Protein AF-A0A067SUK3-F1 (afdb_monomer)

Foldseek 3Di:
DDDPVVVVVVVVVVVVVVCVVCVVVNVVVVVVVVVVVCVVVPCPPVHDDDPPVVVCVVVVVVCVCPPCQNPPWAADPPPGDTDRNVVDDDPVVDPDDCVVVVD

Structure (mmCIF, N/CA/C/O backbone):
data_AF-A0A067SUK3-F1
#
_entry.id   AF-A0A067SUK3-F1
#
loop_
_atom_site.group_PDB
_atom_site.id
_atom_site.type_symbol
_atom_site.label_atom_id
_atom_site.label_alt_id
_atom_site.label_comp_id
_atom_site.label_asym_id
_atom_site.label_entity_id
_atom_site.label_seq_id
_atom_site.pdbx_PDB_ins_code
_atom_site.Cartn_x
_atom_site.Cartn_y
_atom_site.Cartn_z
_atom_site.occupancy
_atom_site.B_iso_or_equiv
_atom_site.auth_seq_id
_atom_site.auth_comp_id
_atom_site.auth_asym_id
_atom_site.auth_atom_id
_atom_site.pdbx_PDB_model_num
ATOM 1 N N . MET A 1 1 ? 2.977 30.278 43.534 1.00 53.91 1 MET A N 1
ATOM 2 C CA . MET A 1 1 ? 2.364 29.607 42.365 1.00 53.91 1 MET A CA 1
ATOM 3 C C . MET A 1 1 ? 2.715 28.136 42.472 1.00 53.91 1 MET A C 1
ATOM 5 O O . MET A 1 1 ? 3.893 27.841 42.619 1.00 53.91 1 MET A O 1
ATOM 9 N N . SER A 1 2 ? 1.732 27.237 42.523 1.00 66.81 2 SER A N 1
ATOM 10 C CA . SER A 1 2 ? 2.006 25.799 42.652 1.00 66.81 2 SER A CA 1
ATOM 11 C C . SER A 1 2 ? 2.806 25.295 41.449 1.00 66.81 2 SER A C 1
ATOM 13 O O . SER A 1 2 ? 2.507 25.664 40.314 1.00 66.81 2 SER A O 1
ATOM 15 N N . ASN A 1 3 ? 3.824 24.471 41.705 1.00 85.75 3 ASN A N 1
ATOM 16 C CA . ASN A 1 3 ? 4.636 23.836 40.669 1.00 85.75 3 ASN A CA 1
ATOM 17 C C . ASN A 1 3 ? 3.733 22.954 39.770 1.00 85.75 3 ASN A C 1
ATOM 19 O O . ASN A 1 3 ? 3.015 22.104 40.312 1.00 85.75 3 ASN A O 1
ATOM 23 N N . PRO A 1 4 ? 3.744 23.113 38.431 1.00 87.38 4 PRO A N 1
ATOM 24 C CA . PRO A 1 4 ? 2.902 22.332 37.518 1.00 87.38 4 PRO A CA 1
ATOM 25 C C . PRO A 1 4 ? 3.010 20.811 37.694 1.00 87.38 4 PRO A C 1
ATOM 27 O O . PRO A 1 4 ? 2.011 20.096 37.576 1.00 87.38 4 PRO A O 1
ATOM 30 N N . GLU A 1 5 ? 4.201 20.303 38.019 1.00 90.69 5 GLU A N 1
ATOM 31 C CA . GLU A 1 5 ? 4.411 18.872 38.264 1.00 90.69 5 GLU A CA 1
ATOM 32 C C . GLU A 1 5 ? 3.735 18.393 39.548 1.00 90.69 5 GLU A C 1
ATOM 34 O O . GLU A 1 5 ? 3.095 17.338 39.566 1.00 90.69 5 GLU A O 1
ATOM 39 N N . GLN A 1 6 ? 3.816 19.200 40.608 1.00 91.50 6 GLN A N 1
ATOM 40 C CA . GLN A 1 6 ? 3.175 18.891 41.879 1.00 91.50 6 GLN A CA 1
ATOM 41 C C . GLN A 1 6 ? 1.652 18.844 41.708 1.00 91.50 6 GLN A C 1
ATOM 43 O O . GLN A 1 6 ? 1.029 17.857 42.098 1.00 91.50 6 GLN A O 1
ATOM 48 N N . TYR A 1 7 ? 1.071 19.829 41.015 1.00 91.75 7 TYR A N 1
ATOM 49 C CA . TYR A 1 7 ? -0.360 19.850 40.697 1.00 91.75 7 TYR A CA 1
ATOM 50 C C . TYR A 1 7 ? -0.809 18.597 39.926 1.00 91.75 7 TYR A C 1
ATOM 52 O O . TYR A 1 7 ? -1.806 17.965 40.280 1.00 91.75 7 TYR A O 1
ATOM 60 N N . LYS A 1 8 ? -0.051 18.190 38.897 1.00 94.00 8 LYS A N 1
ATOM 61 C CA . LYS A 1 8 ? -0.348 16.975 38.121 1.00 94.00 8 LYS A CA 1
ATOM 62 C C . LYS A 1 8 ? -0.311 15.722 38.999 1.00 94.00 8 LYS A C 1
ATOM 64 O O . LYS A 1 8 ? -1.174 14.852 38.866 1.00 94.00 8 LYS A O 1
ATOM 69 N N . SER A 1 9 ? 0.670 15.633 39.897 1.00 94.31 9 SER A N 1
ATOM 70 C CA . SER A 1 9 ? 0.829 14.492 40.805 1.00 94.31 9 SER A CA 1
ATOM 71 C C . SER A 1 9 ? -0.329 14.378 41.808 1.00 94.31 9 SER A C 1
ATOM 73 O O . SER A 1 9 ? -0.880 13.290 42.002 1.00 94.31 9 SER A O 1
ATOM 75 N N . GLU A 1 10 ? -0.761 15.503 42.381 1.00 95.19 10 GLU A N 1
ATOM 76 C CA . GLU A 1 10 ? -1.870 15.572 43.334 1.00 95.19 10 GLU A CA 1
ATOM 77 C C . GLU A 1 10 ? -3.202 15.250 42.656 1.00 95.19 10 GLU A C 1
ATOM 79 O O . GLU A 1 10 ? -3.991 14.459 43.181 1.00 95.19 10 GLU A O 1
ATOM 84 N N . ASN A 1 11 ? -3.420 15.778 41.448 1.00 95.25 11 ASN A N 1
ATOM 85 C CA . ASN A 1 11 ? -4.603 15.470 40.653 1.00 95.25 11 ASN A CA 1
ATOM 86 C C . ASN A 1 11 ? -4.692 13.969 40.332 1.00 95.25 11 ASN A C 1
ATOM 88 O O . ASN A 1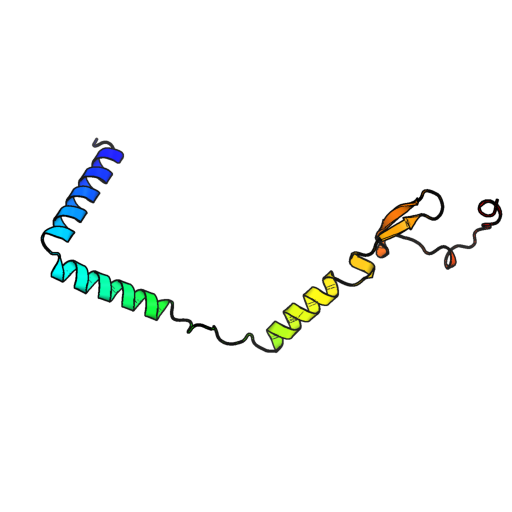 11 ? -5.733 13.350 40.552 1.00 95.25 11 ASN A O 1
ATOM 92 N 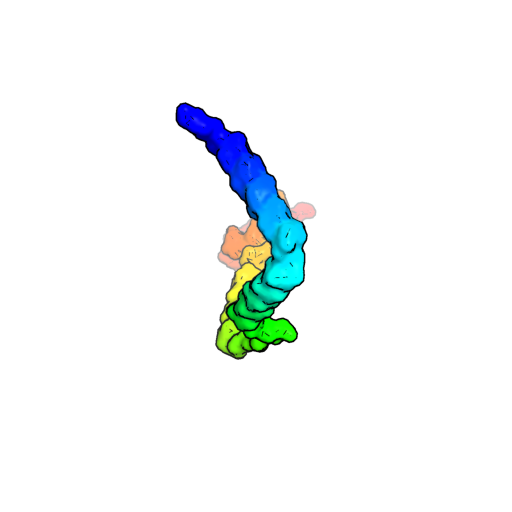N . LEU A 1 12 ? -3.583 13.347 39.913 1.00 95.81 12 LEU A N 1
ATOM 93 C CA . LEU A 1 12 ? -3.541 11.909 39.644 1.00 95.81 12 LEU A CA 1
ATOM 94 C C . LEU A 1 12 ? -3.839 11.079 40.903 1.00 95.81 12 LEU A C 1
ATOM 96 O O . LEU A 1 12 ? -4.535 10.064 40.823 1.00 95.81 12 LEU A O 1
ATOM 100 N N . LYS A 1 13 ? -3.332 11.501 42.068 1.00 96.56 13 LYS A N 1
ATOM 101 C CA . LYS A 1 13 ? -3.606 10.842 43.353 1.00 96.56 13 LYS A CA 1
ATOM 102 C C . LYS A 1 13 ? -5.089 10.933 43.719 1.00 96.56 13 LYS A C 1
ATOM 104 O O . LYS A 1 13 ? -5.680 9.922 44.091 1.00 96.56 13 LYS A O 1
ATOM 109 N N . ALA A 1 14 ? -5.700 12.105 43.55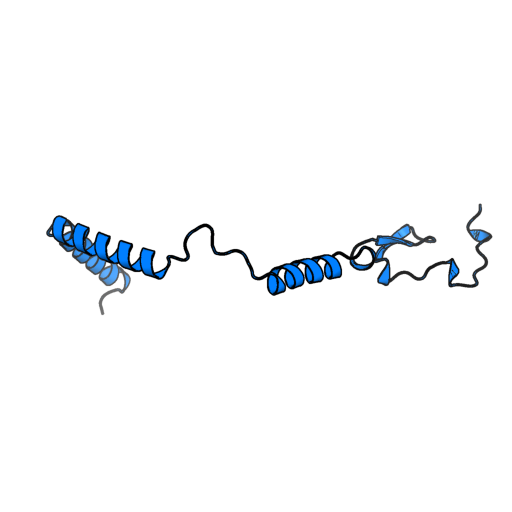8 1.00 95.00 14 ALA A N 1
ATOM 110 C CA . ALA A 1 14 ? -7.128 12.301 43.797 1.00 95.00 14 ALA A CA 1
ATOM 111 C C . ALA A 1 14 ? -7.993 11.428 42.870 1.00 95.00 14 ALA A C 1
ATOM 113 O O . ALA A 1 14 ? -8.922 10.769 43.337 1.00 95.00 14 ALA A O 1
ATOM 114 N N . VAL A 1 15 ? -7.641 11.348 41.582 1.00 94.31 15 VAL A N 1
ATOM 115 C CA . VAL A 1 15 ? -8.317 10.473 40.611 1.00 94.31 15 VAL A CA 1
ATOM 116 C C . VAL A 1 15 ? -8.220 9.005 41.029 1.00 94.31 15 VAL A C 1
ATOM 118 O O . VAL A 1 15 ? -9.240 8.321 41.072 1.00 94.31 15 VAL A O 1
ATOM 121 N N . LYS A 1 16 ? -7.025 8.518 41.393 1.00 95.50 16 LYS A N 1
ATOM 122 C CA . LYS A 1 16 ? -6.839 7.130 41.852 1.00 95.50 16 LYS A CA 1
ATOM 123 C C . LYS A 1 16 ? -7.668 6.820 43.097 1.00 95.50 16 LYS A C 1
ATOM 125 O O . LYS A 1 16 ? -8.315 5.780 43.142 1.00 95.50 16 LYS A O 1
ATOM 130 N N . ASN A 1 17 ? -7.688 7.729 44.071 1.00 95.94 17 ASN A N 1
ATOM 131 C CA . ASN A 1 17 ? -8.493 7.569 45.283 1.00 95.94 17 ASN A CA 1
ATOM 132 C C . ASN A 1 17 ? -9.992 7.497 44.961 1.00 95.94 17 ASN A C 1
ATOM 134 O O . ASN A 1 17 ? -10.705 6.661 45.503 1.00 95.94 17 ASN A O 1
ATOM 138 N N . TYR A 1 18 ? -10.480 8.333 44.041 1.00 94.62 18 TYR A N 1
ATOM 139 C CA . TYR A 1 18 ? -11.873 8.268 43.602 1.00 94.62 18 TYR A CA 1
ATOM 140 C C . TYR A 1 18 ? -12.208 6.921 42.948 1.00 94.62 18 TYR A C 1
ATOM 142 O O . TYR A 1 18 ? -13.247 6.331 43.257 1.00 94.62 18 TYR A O 1
ATOM 150 N N . GLN A 1 19 ? -11.321 6.429 42.075 1.00 93.75 19 GLN A N 1
ATOM 151 C CA . GLN A 1 19 ? -11.475 5.146 41.388 1.00 93.75 19 GLN A CA 1
ATOM 152 C C . GLN A 1 19 ? -11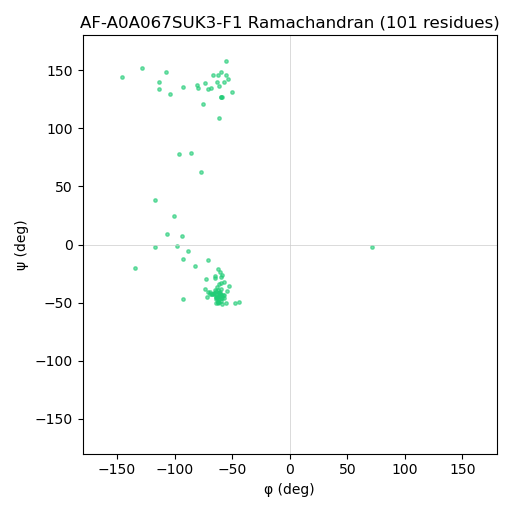.528 3.970 42.370 1.00 93.75 19 GLN A C 1
ATOM 154 O O . GLN A 1 19 ? -12.362 3.087 42.194 1.00 93.75 19 GLN A O 1
ATOM 159 N N . THR A 1 20 ? -10.690 3.964 43.415 1.00 93.25 20 THR A N 1
ATOM 160 C CA . THR A 1 20 ? -10.695 2.900 44.433 1.00 93.25 20 THR A CA 1
ATOM 161 C C . THR A 1 20 ? -11.918 2.987 45.344 1.00 93.25 20 THR A C 1
ATOM 163 O O . THR A 1 20 ? -12.592 1.977 45.553 1.00 93.25 20 THR A O 1
ATOM 166 N N . SER A 1 21 ? -12.277 4.181 45.826 1.00 93.12 21 SER A N 1
ATOM 167 C CA . SER A 1 21 ? -13.461 4.377 46.678 1.00 93.12 21 SER A CA 1
ATOM 168 C C . SER A 1 21 ? -14.782 4.073 45.962 1.00 93.12 21 SER A C 1
ATOM 170 O O . SER A 1 21 ? -15.736 3.653 46.606 1.00 93.12 21 SER A O 1
ATOM 172 N N . ASN A 1 22 ? -14.847 4.253 44.639 1.00 94.00 22 ASN A N 1
ATOM 173 C CA . ASN A 1 22 ? -16.053 4.036 43.830 1.00 94.00 22 ASN A CA 1
ATOM 174 C C . ASN A 1 22 ? -15.858 2.914 42.803 1.00 94.00 22 ASN A C 1
ATOM 176 O O . ASN A 1 22 ? -16.335 3.025 41.674 1.00 94.00 22 ASN A O 1
ATOM 180 N N . THR A 1 23 ? -15.153 1.844 43.183 1.00 93.94 23 THR A N 1
ATOM 181 C CA . THR A 1 23 ? -14.686 0.790 42.263 1.00 93.94 23 THR A CA 1
ATOM 182 C C . THR A 1 23 ? -15.774 0.284 41.309 1.00 93.94 23 THR A C 1
ATOM 184 O O . THR A 1 23 ? -15.557 0.260 40.100 1.00 93.94 23 THR A O 1
ATOM 187 N N . GLU A 1 24 ? -16.953 -0.082 41.815 1.00 94.75 24 GLU A N 1
ATOM 188 C CA . GLU A 1 24 ? -18.018 -0.659 40.981 1.00 94.75 24 GLU A CA 1
ATOM 189 C C . GLU A 1 24 ? -18.627 0.361 40.011 1.00 94.75 24 GLU A C 1
ATOM 191 O O . GLU A 1 24 ? -18.792 0.075 38.822 1.00 94.75 24 GLU A O 1
ATOM 196 N N . LYS A 1 25 ? -18.868 1.593 40.478 1.00 95.12 25 LYS A N 1
ATOM 197 C CA . LYS A 1 25 ? -19.352 2.686 39.627 1.00 95.12 25 LYS A CA 1
ATOM 198 C C . LYS A 1 25 ? -18.322 3.048 38.557 1.00 95.12 25 LYS A C 1
ATOM 200 O O . LYS A 1 25 ? -18.662 3.119 37.381 1.00 95.12 25 LYS A O 1
ATOM 205 N N . TYR A 1 26 ? -17.055 3.191 38.946 1.00 94.56 26 TYR A N 1
ATOM 206 C CA . TYR A 1 26 ? -15.961 3.463 38.021 1.00 94.56 26 TYR A CA 1
ATOM 207 C C . TYR A 1 26 ? -15.822 2.363 36.962 1.00 94.56 26 TYR A C 1
ATOM 209 O O . TYR A 1 26 ? -15.731 2.682 35.780 1.00 94.56 26 TYR A O 1
ATOM 217 N N . LYS A 1 27 ? -15.854 1.078 37.348 1.00 95.31 27 LYS A N 1
ATOM 218 C CA . LYS A 1 27 ? -15.819 -0.047 36.396 1.00 95.31 27 LYS A CA 1
ATOM 219 C C . LYS A 1 27 ? -16.987 0.011 35.413 1.00 95.31 27 LYS A C 1
ATOM 221 O O . LYS A 1 27 ? -16.768 -0.151 34.215 1.00 95.31 27 LYS A O 1
ATOM 226 N N . SER A 1 28 ? -18.203 0.253 35.904 1.00 96.44 28 SER A N 1
ATOM 227 C CA . SER A 1 28 ? -19.408 0.354 35.072 1.00 96.44 28 SER A CA 1
ATOM 228 C C . SER A 1 28 ? -19.319 1.510 34.068 1.00 96.44 28 SER A C 1
ATOM 230 O O . SER A 1 28 ? -19.517 1.319 32.862 1.00 96.44 28 SER A O 1
ATOM 232 N N . ASP A 1 29 ? -18.959 2.701 34.545 1.00 95.75 29 ASP A N 1
ATOM 233 C CA . ASP A 1 29 ? -18.835 3.902 33.718 1.00 95.75 29 ASP A CA 1
ATOM 234 C C . ASP A 1 29 ? -17.691 3.751 32.704 1.00 95.75 29 ASP A C 1
ATOM 236 O O . ASP A 1 29 ? -17.846 4.070 31.521 1.00 95.75 29 ASP A O 1
ATOM 240 N N . HIS A 1 30 ? -16.561 3.182 33.134 1.00 95.12 30 HIS A N 1
ATOM 241 C CA . HIS A 1 30 ? -15.424 2.899 32.267 1.00 95.12 30 HIS A CA 1
ATOM 242 C C . HIS A 1 30 ? -15.788 1.895 31.170 1.00 95.12 30 HIS A C 1
ATOM 244 O O . HIS A 1 30 ? -15.520 2.154 29.996 1.00 95.12 30 HIS A O 1
ATOM 250 N N . LEU A 1 31 ? -16.454 0.791 31.519 1.00 96.00 31 LEU A N 1
ATOM 251 C CA . LEU A 1 31 ? -16.904 -0.208 30.552 1.00 96.00 31 LEU A CA 1
ATOM 252 C C . LEU A 1 31 ? -17.869 0.405 29.531 1.00 96.00 31 LEU A C 1
ATOM 254 O O . LEU A 1 31 ? -17.769 0.128 28.335 1.00 96.00 31 LEU A O 1
ATOM 258 N N . THR A 1 32 ? -18.773 1.273 29.984 1.00 96.00 32 THR A N 1
ATOM 259 C CA . THR A 1 32 ? -19.711 1.999 29.118 1.00 96.00 32 THR A CA 1
ATOM 260 C C . THR A 1 32 ? -18.973 2.931 28.156 1.00 96.00 32 THR A C 1
ATOM 262 O O . THR A 1 32 ? -19.246 2.927 26.953 1.00 96.00 32 THR A O 1
ATOM 265 N N . ALA A 1 33 ? -17.987 3.685 28.649 1.00 93.25 33 ALA A N 1
ATOM 266 C CA . ALA A 1 33 ? -17.160 4.564 27.827 1.00 93.25 33 ALA A CA 1
ATOM 267 C C . ALA A 1 33 ? -16.314 3.786 26.804 1.00 93.25 33 ALA A C 1
ATOM 269 O O . ALA A 1 33 ? -16.204 4.207 25.648 1.00 93.25 33 ALA A O 1
ATOM 270 N N . VAL A 1 34 ? -15.755 2.636 27.192 1.00 91.31 34 VAL A N 1
ATOM 271 C CA . VAL A 1 34 ? -15.006 1.749 26.289 1.00 91.31 34 VAL A CA 1
ATOM 272 C C . VAL A 1 34 ? -15.920 1.206 25.196 1.00 91.31 34 VAL A C 1
ATOM 274 O O . VAL A 1 34 ? -15.600 1.362 24.020 1.00 91.31 34 VAL A O 1
ATOM 277 N N . LYS A 1 35 ? -17.091 0.656 25.547 1.00 89.75 35 LYS A N 1
ATOM 278 C CA . LYS A 1 35 ? -18.073 0.154 24.569 1.00 89.75 35 LYS A CA 1
ATOM 279 C C . LYS A 1 35 ? -18.510 1.243 23.590 1.00 89.75 35 LYS A C 1
ATOM 281 O O . LYS A 1 35 ? -18.543 1.005 22.387 1.00 89.75 35 LYS A O 1
ATOM 286 N N . LYS A 1 36 ? -18.785 2.457 24.077 1.00 89.00 36 LYS A N 1
ATOM 287 C CA . LYS A 1 36 ? -19.142 3.602 23.224 1.00 89.00 36 LYS A CA 1
ATOM 288 C C . LYS A 1 36 ? -18.034 3.936 22.222 1.00 89.00 36 LYS A C 1
ATOM 290 O O . LYS A 1 36 ? -18.331 4.188 21.056 1.00 89.00 36 LYS A O 1
ATOM 295 N N . ASN A 1 37 ? -16.773 3.930 22.655 1.00 85.50 37 ASN A N 1
ATOM 296 C CA . ASN A 1 37 ? -15.638 4.168 21.762 1.00 85.50 37 ASN A CA 1
ATOM 297 C C . ASN A 1 37 ? -15.462 3.038 20.750 1.00 85.50 37 ASN A C 1
ATOM 299 O O . ASN A 1 37 ? -15.285 3.327 19.574 1.00 85.50 37 ASN A O 1
ATOM 303 N N . GLN A 1 38 ? -15.592 1.783 21.181 1.00 83.25 38 GLN A N 1
ATOM 304 C CA . GLN A 1 38 ? -15.525 0.625 20.290 1.00 83.25 38 GLN A CA 1
ATOM 305 C C . GLN A 1 38 ? -16.615 0.670 19.220 1.00 83.25 38 GLN A C 1
ATOM 307 O O . GLN A 1 3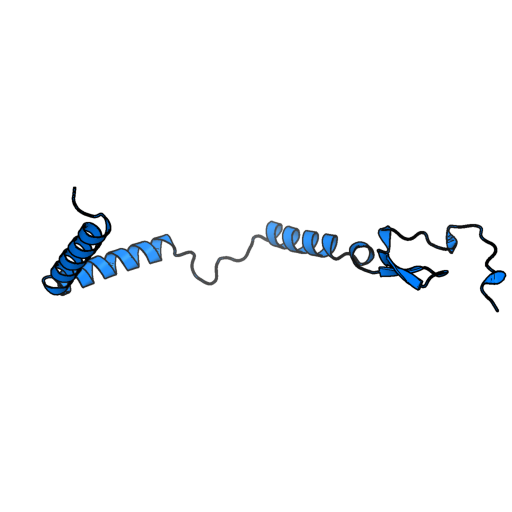8 ? -16.309 0.426 18.064 1.00 83.25 38 GLN A O 1
ATOM 312 N N . ILE A 1 39 ? -17.853 1.040 19.570 1.00 78.88 39 ILE A N 1
ATOM 313 C CA . ILE A 1 39 ? -18.949 1.231 18.603 1.00 78.88 39 ILE A CA 1
ATOM 314 C C . ILE A 1 39 ? -18.636 2.394 17.653 1.00 78.88 39 ILE A C 1
ATOM 316 O O . ILE A 1 39 ? -18.850 2.279 16.450 1.00 78.88 39 ILE A O 1
ATOM 320 N N . LYS A 1 40 ? -18.095 3.507 18.167 1.00 74.94 40 LYS A N 1
ATOM 321 C CA . LYS A 1 40 ? -17.702 4.665 17.347 1.00 74.94 40 LYS A CA 1
ATOM 322 C C . LYS A 1 40 ? -16.584 4.321 16.356 1.00 74.94 40 LYS A C 1
ATOM 324 O O . LYS A 1 40 ? -16.589 4.833 15.242 1.00 74.94 40 LYS A O 1
ATOM 329 N N . SER A 1 41 ? -15.639 3.471 16.752 1.00 64.69 41 SER A N 1
ATOM 330 C CA . SER A 1 41 ? -14.548 2.981 15.904 1.00 64.69 41 SER A CA 1
ATOM 331 C C . SER A 1 41 ? -14.871 1.655 15.212 1.00 64.69 41 SER A C 1
ATOM 333 O O . SER A 1 41 ? -13.979 1.070 14.604 1.00 64.69 41 SER A O 1
ATOM 335 N N . ALA A 1 42 ? -16.107 1.153 15.312 1.00 64.19 42 ALA A N 1
ATOM 336 C CA . ALA A 1 42 ? -16.520 -0.118 14.726 1.00 64.19 42 ALA A CA 1
ATOM 337 C C . ALA A 1 42 ? -16.736 0.031 13.216 1.00 64.19 42 ALA A C 1
ATOM 339 O O . ALA A 1 42 ? -17.815 -0.230 12.686 1.00 64.19 42 ALA A O 1
ATOM 340 N N . THR A 1 43 ? -15.682 0.372 12.481 1.00 68.94 43 THR A N 1
ATOM 341 C CA . THR A 1 43 ? -15.508 -0.287 11.192 1.00 68.94 43 THR A CA 1
ATOM 342 C C . THR A 1 43 ? -15.355 -1.768 11.522 1.00 68.94 43 THR A C 1
ATOM 344 O O . THR A 1 43 ? -14.375 -2.153 12.161 1.00 68.94 43 THR A O 1
ATOM 347 N N . LYS A 1 44 ? -16.368 -2.586 11.206 1.00 74.88 44 LYS A N 1
ATOM 348 C CA . LYS A 1 44 ? -16.297 -4.039 11.420 1.00 74.88 44 LYS A CA 1
ATOM 349 C C . LYS A 1 44 ? -14.991 -4.545 10.807 1.00 74.88 44 LYS A C 1
ATOM 351 O O . LYS A 1 44 ? -14.673 -4.149 9.692 1.00 74.88 44 LYS A O 1
ATOM 356 N N . PHE A 1 45 ? -14.231 -5.343 11.555 1.00 75.94 45 PHE A N 1
ATOM 357 C CA . PHE A 1 45 ? -13.056 -6.028 11.030 1.00 75.94 45 PHE A CA 1
ATOM 358 C C . PHE A 1 45 ? -13.467 -7.432 10.546 1.00 75.94 45 PHE A C 1
ATOM 360 O O . PHE A 1 45 ? -14.192 -8.115 11.274 1.00 75.94 45 PHE A O 1
ATOM 367 N N . PRO A 1 46 ? -13.007 -7.878 9.366 1.00 80.31 46 PRO A N 1
ATOM 368 C CA . PRO A 1 46 ? -12.202 -7.107 8.423 1.00 80.31 46 PRO A CA 1
ATOM 369 C C . PRO A 1 46 ? -13.011 -5.945 7.824 1.00 80.31 46 PRO A C 1
ATOM 371 O O . PRO A 1 46 ? -14.229 -6.074 7.673 1.00 80.31 46 PRO A O 1
ATOM 374 N N . PRO A 1 47 ? -12.358 -4.803 7.533 1.00 80.88 47 PRO A N 1
ATOM 375 C CA . PRO A 1 47 ? -13.023 -3.677 6.891 1.00 80.88 47 PRO A CA 1
ATOM 376 C C . PRO A 1 47 ? -13.664 -4.128 5.577 1.00 80.88 47 PRO A C 1
ATOM 378 O O . PRO A 1 47 ? -13.249 -5.123 4.979 1.00 80.88 47 PRO A O 1
ATOM 381 N N . PHE A 1 48 ? -14.665 -3.379 5.113 1.00 83.38 48 PHE A N 1
ATOM 382 C CA . PHE A 1 48 ? -15.227 -3.617 3.787 1.00 83.38 48 PHE A CA 1
ATOM 383 C C . PHE A 1 48 ? -14.117 -3.609 2.733 1.00 83.38 48 PHE A C 1
ATOM 385 O O . PHE A 1 48 ? -13.169 -2.821 2.822 1.00 83.38 48 PHE A O 1
ATOM 392 N N . SER A 1 49 ? -14.245 -4.490 1.741 1.00 84.81 49 SER A N 1
ATOM 393 C CA . SER A 1 49 ? -13.340 -4.506 0.600 1.00 84.81 49 SER A CA 1
ATOM 394 C C . SER A 1 49 ? -13.313 -3.133 -0.070 1.00 84.81 49 SER A C 1
ATOM 396 O O . SER A 1 49 ? -14.308 -2.406 -0.111 1.00 84.81 49 SER A O 1
ATOM 398 N N . LEU A 1 50 ? -12.143 -2.768 -0.591 1.00 88.25 50 LEU A N 1
ATOM 399 C CA . LEU A 1 50 ? -11.983 -1.539 -1.362 1.00 88.25 50 LEU A CA 1
ATOM 400 C C . LEU A 1 50 ? -12.908 -1.583 -2.584 1.00 88.25 50 LEU A C 1
ATOM 402 O O . LEU A 1 50 ? -13.143 -2.651 -3.147 1.00 88.25 50 LEU A O 1
ATOM 406 N N . SER A 1 51 ? -13.401 -0.427 -3.028 1.00 93.25 51 SER A N 1
ATOM 407 C CA . SER A 1 51 ? -14.165 -0.366 -4.276 1.00 93.25 51 SER A CA 1
ATOM 408 C C . SER A 1 51 ? -13.297 -0.792 -5.460 1.00 93.25 51 SER A C 1
ATOM 410 O O . SER A 1 51 ? -12.104 -0.481 -5.491 1.00 93.25 51 SER A O 1
ATOM 412 N N . ASP A 1 52 ? -13.889 -1.442 -6.463 1.00 95.88 52 ASP A N 1
ATOM 413 C CA . AS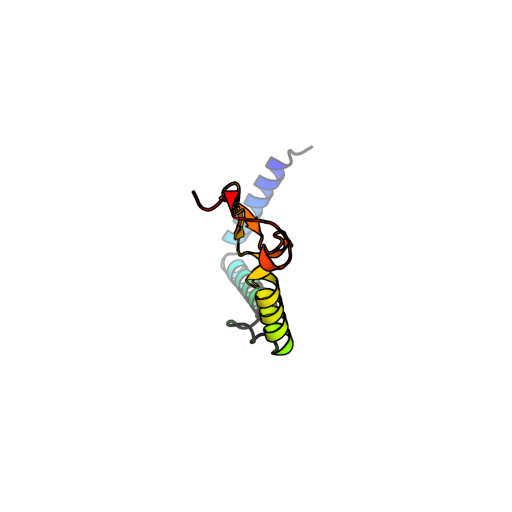P A 1 52 ? -13.157 -1.908 -7.651 1.00 95.88 52 ASP A CA 1
ATOM 414 C C . ASP A 1 52 ? -12.384 -0.770 -8.322 1.00 95.88 52 ASP A C 1
ATOM 416 O O . ASP A 1 52 ? -11.219 -0.917 -8.682 1.00 95.88 52 ASP A O 1
ATOM 420 N N . LYS A 1 53 ? -12.986 0.425 -8.391 1.00 97.00 53 LYS A N 1
ATOM 421 C CA . LYS A 1 53 ? -12.326 1.635 -8.903 1.00 97.00 53 LYS A CA 1
ATOM 422 C C . LYS A 1 53 ? -11.039 1.961 -8.140 1.00 97.00 53 LYS A C 1
ATOM 424 O O . LYS A 1 53 ? -10.041 2.331 -8.754 1.00 97.00 53 LYS A O 1
ATOM 429 N N . LEU A 1 54 ? -11.063 1.857 -6.812 1.00 95.81 54 LEU A N 1
ATOM 430 C CA . LEU A 1 54 ? -9.898 2.139 -5.981 1.00 95.81 54 LEU A CA 1
ATOM 431 C C . LEU A 1 54 ? -8.855 1.022 -6.086 1.00 95.81 54 LEU A C 1
ATOM 433 O O . LEU A 1 54 ? -7.670 1.326 -6.182 1.00 95.81 54 LEU A O 1
ATOM 437 N N . GLN A 1 55 ? -9.280 -0.242 -6.154 1.00 96.81 55 GLN A N 1
ATOM 438 C CA . GLN A 1 55 ? -8.377 -1.370 -6.402 1.00 96.81 55 GLN A CA 1
ATOM 439 C C . GLN A 1 55 ? -7.645 -1.207 -7.739 1.00 96.81 55 GLN A C 1
ATOM 441 O O . GLN A 1 55 ? -6.415 -1.219 -7.773 1.00 96.81 55 GLN A O 1
ATOM 446 N N . HIS A 1 56 ? -8.376 -0.948 -8.827 1.00 97.44 56 HIS A N 1
ATOM 447 C CA . HIS A 1 56 ? -7.790 -0.699 -10.143 1.00 97.44 56 HIS A CA 1
ATOM 448 C C . HIS A 1 56 ? -6.850 0.509 -10.143 1.00 97.44 56 HIS A C 1
ATOM 450 O O . HIS A 1 56 ? -5.799 0.459 -10.779 1.00 97.44 56 HIS A O 1
ATOM 456 N N . LEU A 1 57 ? -7.179 1.583 -9.418 1.00 97.81 57 LEU A N 1
ATOM 457 C CA . LEU A 1 57 ? -6.303 2.750 -9.301 1.00 97.81 57 LEU A CA 1
ATOM 458 C C . LEU A 1 57 ? -4.988 2.408 -8.589 1.00 97.81 57 LEU A C 1
ATOM 460 O O . LEU A 1 57 ? -3.927 2.812 -9.056 1.00 97.81 57 LEU A O 1
ATOM 464 N N . ILE A 1 58 ? -5.054 1.673 -7.476 1.00 97.69 58 ILE A N 1
ATOM 465 C CA . ILE A 1 58 ? -3.869 1.253 -6.717 1.00 97.69 58 ILE A CA 1
ATOM 466 C C . ILE A 1 58 ? -2.987 0.355 -7.587 1.00 97.69 58 ILE A C 1
ATOM 468 O O . ILE A 1 58 ? -1.799 0.630 -7.740 1.00 97.69 58 ILE A O 1
ATOM 472 N N . ILE A 1 59 ? -3.581 -0.668 -8.208 1.00 97.44 59 ILE A N 1
ATOM 473 C CA . ILE A 1 59 ? -2.863 -1.628 -9.055 1.00 97.44 59 ILE A CA 1
ATOM 474 C C . ILE A 1 59 ? -2.234 -0.915 -10.255 1.00 97.44 59 ILE A C 1
ATOM 476 O O . ILE A 1 59 ? -1.044 -1.063 -10.505 1.00 97.44 59 ILE A O 1
ATOM 480 N N . SER A 1 60 ? -3.000 -0.098 -10.980 1.00 97.19 60 SER A N 1
ATOM 481 C CA . SER A 1 60 ? -2.493 0.589 -12.175 1.00 97.19 60 SER A CA 1
ATOM 482 C C . SER A 1 60 ? -1.384 1.591 -11.855 1.00 97.19 60 SER A C 1
ATOM 484 O O . SER A 1 60 ? -0.413 1.665 -12.606 1.00 97.19 60 SER A O 1
ATOM 486 N N . LYS A 1 61 ? -1.481 2.334 -10.745 1.00 97.44 61 LYS A N 1
ATOM 487 C CA . LYS A 1 61 ? -0.390 3.204 -10.284 1.00 97.44 61 LYS A CA 1
ATOM 488 C C . LYS A 1 61 ? 0.858 2.399 -9.957 1.00 97.44 61 LYS A C 1
ATOM 490 O O . LYS A 1 61 ? 1.910 2.699 -10.505 1.00 97.44 61 LYS A O 1
ATOM 495 N N . PHE A 1 62 ? 0.717 1.337 -9.166 1.00 96.62 62 PHE A N 1
ATOM 496 C CA . PHE A 1 62 ? 1.840 0.470 -8.828 1.00 96.62 62 PHE A CA 1
ATOM 497 C C . PHE A 1 62 ? 2.525 -0.078 -10.083 1.00 96.62 62 PHE A C 1
ATOM 499 O O . PHE A 1 62 ? 3.735 0.066 -10.237 1.00 96.62 62 PHE A O 1
ATOM 506 N N . CYS A 1 63 ? 1.757 -0.636 -11.021 1.00 95.94 63 CYS A N 1
ATOM 507 C CA . CYS A 1 63 ? 2.299 -1.150 -12.276 1.00 95.94 63 CYS A CA 1
ATOM 508 C C . CYS A 1 63 ? 2.973 -0.064 -13.120 1.00 95.94 63 CYS A C 1
ATOM 510 O O . CYS A 1 63 ? 3.928 -0.369 -13.819 1.00 95.94 63 CYS A O 1
ATOM 512 N N . ASN A 1 64 ? 2.488 1.181 -13.092 1.00 94.38 64 ASN A N 1
ATOM 513 C CA . ASN A 1 64 ? 3.102 2.292 -13.821 1.00 94.38 64 ASN A CA 1
ATOM 514 C C . ASN A 1 64 ? 4.442 2.722 -13.216 1.00 94.38 64 ASN A C 1
ATOM 516 O O . ASN A 1 64 ? 5.378 2.993 -13.971 1.00 94.38 64 ASN A O 1
ATOM 520 N N . ASP A 1 65 ? 4.523 2.767 -11.889 1.00 92.56 65 ASP A N 1
ATOM 521 C CA . ASP A 1 65 ? 5.735 3.150 -11.161 1.00 92.56 65 ASP A CA 1
ATOM 522 C C . ASP A 1 65 ? 6.801 2.045 -11.231 1.00 92.56 65 ASP A C 1
ATOM 524 O O . ASP A 1 65 ? 7.995 2.326 -11.263 1.00 92.56 65 ASP A O 1
ATOM 528 N N . THR A 1 66 ? 6.363 0.789 -11.338 1.00 91.81 66 THR A N 1
ATOM 529 C CA . THR A 1 66 ? 7.217 -0.405 -11.450 1.00 91.81 66 THR A CA 1
ATOM 530 C C . THR A 1 66 ? 7.346 -0.921 -12.884 1.00 91.81 66 THR A C 1
ATOM 532 O O . THR A 1 66 ? 7.614 -2.099 -13.106 1.00 91.81 66 THR A O 1
ATOM 535 N N . LYS A 1 67 ? 7.160 -0.064 -13.896 1.00 92.38 67 LYS A N 1
ATOM 536 C CA . LYS A 1 67 ? 7.455 -0.457 -15.282 1.00 92.38 67 LYS A CA 1
ATOM 537 C C . LYS A 1 67 ? 8.950 -0.757 -15.430 1.00 92.38 67 LYS A C 1
ATOM 539 O O . LYS A 1 67 ? 9.738 0.038 -14.925 1.00 92.38 67 LYS A O 1
ATOM 544 N N . PRO A 1 68 ? 9.348 -1.803 -16.182 1.00 90.69 68 PRO A N 1
ATOM 545 C CA . PRO A 1 68 ? 10.751 -2.163 -16.419 1.00 90.69 68 PRO A CA 1
ATOM 546 C C . PRO A 1 68 ? 11.644 -0.965 -16.728 1.00 90.69 68 PRO A C 1
ATOM 548 O O . PRO A 1 68 ? 12.623 -0.708 -16.042 1.00 90.69 68 PRO A O 1
ATOM 551 N N . ASN A 1 69 ? 11.222 -0.118 -17.667 1.00 86.06 69 ASN A N 1
ATOM 552 C CA . ASN A 1 69 ? 11.999 1.053 -18.049 1.00 86.06 69 ASN A CA 1
ATOM 553 C C . ASN A 1 69 ? 12.248 2.053 -16.905 1.00 86.06 69 ASN A C 1
ATOM 555 O O . ASN A 1 69 ? 13.218 2.789 -16.985 1.00 86.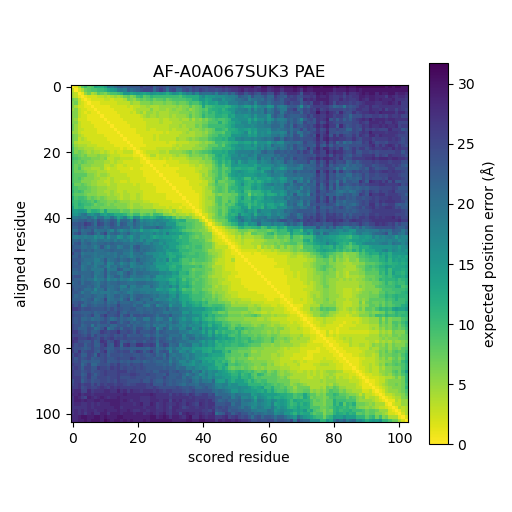06 69 ASN A O 1
ATOM 559 N N . LYS A 1 70 ? 11.417 2.095 -15.857 1.00 86.75 70 LYS A N 1
ATOM 560 C CA . LYS A 1 70 ? 11.541 3.023 -14.722 1.00 86.75 70 LYS A CA 1
ATOM 561 C C . LYS A 1 70 ? 12.538 2.584 -13.653 1.00 86.75 70 LYS A C 1
ATOM 563 O O . LYS A 1 70 ? 12.932 3.435 -12.861 1.00 86.75 70 LYS A O 1
ATOM 568 N N . PHE A 1 71 ? 12.914 1.307 -13.602 1.00 87.88 71 PHE A N 1
ATOM 569 C CA . PHE A 1 71 ? 13.794 0.788 -12.548 1.00 87.88 71 PHE A CA 1
ATOM 570 C C . PHE A 1 71 ? 14.920 -0.116 -13.060 1.00 87.88 71 PHE A C 1
ATOM 572 O O . PHE A 1 71 ? 15.899 -0.306 -12.345 1.00 87.88 71 PHE A O 1
ATOM 579 N N . GLU A 1 72 ? 14.803 -0.685 -14.262 1.00 92.69 72 GLU A N 1
ATOM 580 C CA . GLU A 1 72 ? 15.876 -1.476 -14.856 1.00 92.69 72 GLU A CA 1
ATOM 581 C C . GLU A 1 72 ? 17.032 -0.566 -15.269 1.00 92.69 72 GLU A C 1
ATOM 583 O O . GLU A 1 72 ? 16.852 0.477 -15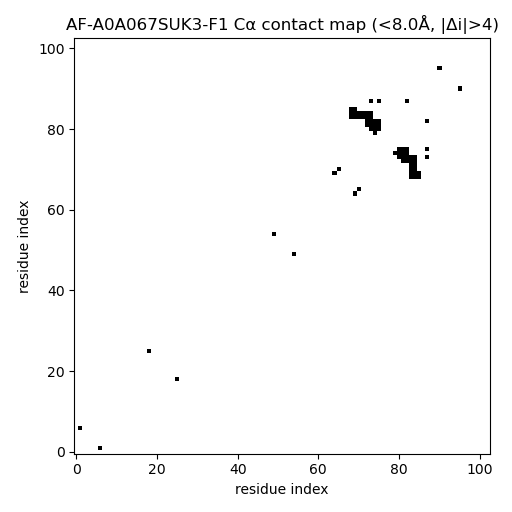.906 1.00 92.69 72 GLU A O 1
ATOM 588 N N . GLU A 1 73 ? 18.236 -0.998 -14.916 1.00 93.12 73 GLU A N 1
ATOM 589 C CA . GLU A 1 73 ? 19.482 -0.360 -15.303 1.00 93.12 73 GLU A CA 1
ATOM 590 C C . GLU A 1 73 ? 20.197 -1.214 -16.344 1.00 93.12 73 GLU A C 1
ATOM 592 O O . GLU A 1 73 ? 20.124 -2.444 -16.341 1.00 93.12 73 GLU A O 1
ATOM 597 N N . THR A 1 74 ? 20.925 -0.551 -17.231 1.00 91.62 74 THR A N 1
ATOM 598 C CA . THR A 1 74 ? 21.822 -1.198 -18.182 1.00 91.62 74 THR A CA 1
ATOM 599 C C . THR A 1 74 ? 23.205 -0.566 -18.112 1.00 91.62 74 THR A C 1
ATOM 601 O O . THR A 1 74 ? 23.360 0.595 -17.727 1.00 91.62 74 THR A O 1
ATOM 604 N N . GLY A 1 75 ? 24.229 -1.351 -18.432 1.00 91.25 75 GLY A N 1
ATOM 605 C CA . GLY A 1 75 ? 25.611 -0.889 -18.442 1.00 91.25 75 GLY A CA 1
ATOM 606 C C . GLY A 1 75 ? 25.929 -0.122 -19.720 1.00 91.25 75 GLY A C 1
ATOM 607 O O . GLY A 1 75 ? 25.589 -0.555 -20.820 1.00 91.25 75 GLY A O 1
ATOM 608 N N . CYS A 1 76 ? 26.642 0.995 -19.598 1.00 87.56 76 CYS A N 1
ATOM 609 C CA . CYS A 1 76 ? 27.248 1.654 -20.749 1.00 87.56 76 CYS A CA 1
ATOM 610 C C . CYS A 1 76 ? 28.219 0.693 -21.452 1.00 87.56 76 CYS A C 1
ATOM 612 O O . CYS A 1 76 ? 29.147 0.189 -20.824 1.00 87.56 76 CYS A O 1
ATOM 614 N N . SER A 1 77 ? 28.064 0.500 -22.763 1.00 82.62 77 SER A N 1
ATOM 615 C CA . SER A 1 77 ? 28.925 -0.409 -23.536 1.00 82.62 77 SER A CA 1
ATOM 616 C C . SER A 1 77 ? 30.404 -0.009 -23.545 1.00 82.62 77 SER A C 1
ATOM 618 O O . SER A 1 77 ? 31.249 -0.849 -23.829 1.00 82.62 77 SER A O 1
ATOM 620 N N . VAL A 1 78 ? 30.721 1.260 -23.271 1.00 84.31 78 VAL A N 1
ATOM 621 C CA . VAL A 1 78 ? 32.099 1.774 -23.295 1.00 84.31 78 VAL A CA 1
ATOM 622 C C . VAL A 1 78 ? 32.754 1.690 -21.916 1.00 84.31 78 VAL A C 1
ATOM 624 O O . VAL A 1 78 ? 33.893 1.255 -21.805 1.00 84.31 78 VAL A O 1
ATOM 627 N N . CYS A 1 79 ? 32.057 2.116 -20.856 1.00 89.38 79 CYS A N 1
ATOM 628 C CA . CYS A 1 79 ? 32.646 2.243 -19.514 1.00 89.38 79 CYS A CA 1
ATOM 629 C C . CYS A 1 79 ? 32.019 1.337 -18.444 1.00 89.38 79 CYS A C 1
ATOM 631 O O . CYS A 1 79 ? 32.438 1.382 -17.291 1.00 89.38 79 CYS A O 1
ATOM 633 N N . GLY A 1 80 ? 30.989 0.559 -18.780 1.00 88.56 80 GLY A N 1
ATOM 634 C CA . GLY A 1 80 ? 30.317 -0.370 -17.867 1.00 88.56 80 GLY A CA 1
ATOM 635 C C . GLY A 1 80 ? 29.447 0.276 -16.784 1.00 88.56 80 GLY A C 1
ATOM 636 O O . GLY A 1 80 ? 28.805 -0.439 -16.020 1.00 88.56 80 GLY A O 1
ATOM 637 N N . LYS A 1 81 ? 29.388 1.613 -16.698 1.00 93.44 81 LYS A N 1
ATOM 638 C CA . LYS A 1 81 ? 28.561 2.316 -15.707 1.00 93.44 81 LYS A CA 1
ATOM 639 C C . LYS A 1 81 ? 27.085 1.950 -15.883 1.00 93.44 81 LYS A C 1
ATOM 641 O O . LYS A 1 81 ? 26.547 2.130 -16.974 1.00 93.44 81 LYS A O 1
ATOM 646 N N . LEU A 1 82 ? 26.439 1.508 -14.805 1.00 94.12 82 LEU A N 1
ATOM 647 C CA . LEU A 1 82 ? 24.994 1.287 -14.771 1.00 94.12 82 LEU A CA 1
ATOM 648 C C . LEU A 1 82 ? 24.243 2.618 -14.853 1.00 94.12 82 LEU A C 1
ATOM 650 O O . LEU A 1 82 ? 24.625 3.61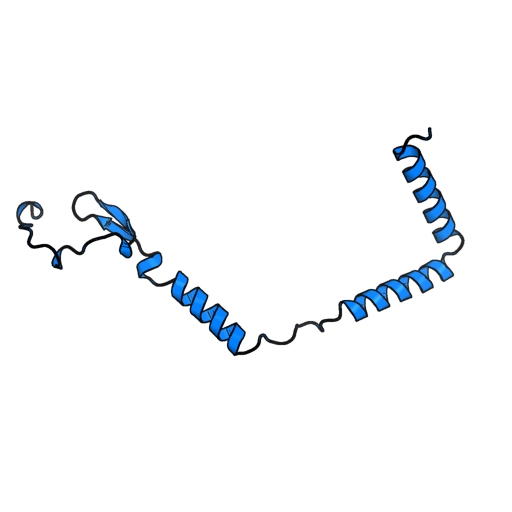2 -14.231 1.00 94.12 82 LEU A O 1
ATOM 654 N N . THR A 1 83 ? 23.213 2.663 -15.687 1.00 91.38 83 THR A N 1
ATOM 655 C CA . THR A 1 83 ? 22.340 3.824 -15.887 1.00 91.38 83 THR A CA 1
ATOM 656 C C . THR A 1 83 ? 20.925 3.327 -16.163 1.00 91.38 83 THR A C 1
ATOM 658 O O . THR A 1 83 ? 20.751 2.286 -16.800 1.00 91.38 83 THR A O 1
ATOM 661 N N . LEU A 1 84 ? 19.916 4.049 -15.672 1.00 91.88 84 LEU A N 1
ATOM 662 C CA . LEU A 1 84 ? 18.512 3.702 -15.892 1.00 91.88 84 LEU A CA 1
ATOM 663 C C . LEU A 1 84 ? 18.202 3.616 -17.382 1.00 91.88 84 LEU A C 1
ATOM 665 O O . LEU A 1 84 ? 18.625 4.466 -18.162 1.00 91.88 84 LEU A O 1
ATOM 669 N N . LEU A 1 85 ? 17.401 2.627 -17.771 1.00 89.38 85 LEU A N 1
ATOM 670 C CA . LEU A 1 85 ? 17.070 2.374 -19.171 1.00 89.38 85 LEU A CA 1
ATOM 671 C C . LEU A 1 85 ? 16.438 3.598 -19.857 1.00 89.38 85 LEU A C 1
ATOM 673 O O . LEU A 1 85 ? 16.692 3.812 -21.039 1.00 89.38 85 LEU A O 1
ATOM 677 N N . ILE A 1 86 ? 15.670 4.434 -19.138 1.00 88.50 86 ILE A N 1
ATOM 678 C CA . ILE A 1 86 ? 15.102 5.673 -19.715 1.00 88.50 86 ILE A CA 1
ATOM 679 C C . ILE A 1 86 ? 16.161 6.704 -20.113 1.00 88.50 86 ILE A C 1
ATOM 681 O O . ILE A 1 86 ? 15.896 7.529 -20.984 1.00 88.50 86 ILE A O 1
ATOM 685 N N . ASP A 1 87 ? 17.314 6.680 -19.448 1.00 89.56 87 ASP A N 1
ATOM 686 C CA . ASP A 1 87 ? 18.375 7.676 -19.585 1.00 89.56 87 ASP A CA 1
ATOM 687 C C . ASP A 1 87 ? 19.476 7.202 -20.554 1.00 89.56 87 ASP A C 1
ATOM 689 O O . ASP A 1 87 ? 20.438 7.928 -20.809 1.00 89.56 87 ASP A O 1
ATOM 693 N N . VAL A 1 88 ? 19.353 5.988 -21.108 1.00 88.62 88 VAL A N 1
ATOM 694 C CA . VAL A 1 88 ? 20.336 5.387 -22.020 1.00 88.62 88 VAL A CA 1
ATOM 695 C C . VAL A 1 88 ? 19.841 5.436 -23.465 1.00 88.62 88 VAL A C 1
ATOM 697 O O . VAL A 1 88 ? 18.746 4.978 -23.790 1.00 88.62 88 VAL A O 1
ATOM 700 N N . LEU A 1 89 ? 20.691 5.941 -24.362 1.00 87.12 89 LEU A N 1
ATOM 701 C CA . LEU A 1 89 ? 20.496 5.837 -25.809 1.00 87.12 89 LEU A CA 1
ATOM 702 C C . LEU A 1 89 ? 20.913 4.448 -26.295 1.00 87.12 89 LEU A C 1
ATOM 704 O O . LEU A 1 89 ? 21.984 3.953 -25.936 1.00 87.12 89 LEU A O 1
ATOM 708 N N . LYS A 1 90 ? 20.094 3.819 -27.144 1.00 86.00 90 LYS A N 1
ATOM 709 C CA . LYS A 1 90 ? 20.460 2.532 -27.740 1.00 86.00 90 LYS A CA 1
ATOM 710 C C . LYS A 1 90 ? 21.532 2.742 -28.799 1.00 86.00 90 LYS A C 1
ATOM 712 O O . LYS A 1 90 ? 21.432 3.644 -29.623 1.00 86.00 90 LYS A O 1
ATOM 717 N N . LEU A 1 91 ? 22.518 1.847 -28.831 1.00 82.81 91 LEU A N 1
ATOM 718 C CA . LEU A 1 91 ? 23.563 1.863 -29.859 1.00 82.81 91 LEU A CA 1
ATOM 719 C C . LEU A 1 91 ? 22.992 1.723 -31.275 1.00 82.81 91 LEU A C 1
ATOM 721 O O . LEU A 1 91 ? 23.512 2.341 -32.191 1.00 82.81 91 LEU A O 1
ATOM 725 N N . SER A 1 92 ? 21.896 0.973 -31.440 1.00 82.50 92 SER A N 1
ATOM 726 C CA . SER A 1 92 ? 21.182 0.837 -32.719 1.00 82.50 92 SER A CA 1
ATOM 727 C C . SER A 1 92 ? 20.674 2.161 -33.281 1.00 82.50 92 SER A C 1
ATOM 729 O O . SER A 1 92 ? 20.477 2.279 -34.487 1.00 82.50 92 SER A O 1
ATOM 731 N N . ASP A 1 93 ? 20.433 3.135 -32.407 1.00 86.75 93 ASP A N 1
ATOM 732 C CA . ASP A 1 93 ? 19.852 4.421 -32.776 1.00 86.75 93 ASP A CA 1
ATOM 733 C C . ASP A 1 93 ? 20.949 5.422 -33.184 1.00 86.75 93 ASP A C 1
ATOM 735 O O . ASP A 1 93 ? 20.652 6.525 -33.643 1.00 86.75 93 ASP A O 1
ATOM 739 N N . LEU A 1 94 ? 22.226 5.044 -33.036 1.00 82.31 94 LEU A N 1
ATOM 740 C CA . LEU A 1 94 ? 23.390 5.864 -33.339 1.00 82.31 94 LEU A CA 1
ATOM 741 C C . LEU A 1 94 ? 24.157 5.270 -34.526 1.00 82.31 94 LEU A C 1
ATOM 743 O O . LEU A 1 94 ? 24.462 4.082 -34.564 1.00 82.31 94 LEU A O 1
ATOM 747 N N . ASN A 1 95 ? 24.532 6.112 -35.488 1.00 83.00 95 ASN A N 1
ATOM 748 C CA . ASN A 1 95 ? 25.383 5.696 -36.601 1.00 83.00 95 ASN A CA 1
ATOM 749 C C . ASN A 1 95 ? 26.861 5.793 -36.190 1.00 83.00 95 ASN A C 1
ATOM 751 O O . ASN A 1 95 ? 27.533 6.785 -36.480 1.00 83.00 95 ASN A O 1
ATOM 755 N N . LEU A 1 96 ? 27.332 4.798 -35.436 1.00 79.81 96 LEU A N 1
ATOM 756 C CA . LEU A 1 96 ? 28.701 4.722 -34.925 1.00 79.81 96 LEU A CA 1
ATOM 757 C C . LEU A 1 96 ? 29.444 3.553 -35.574 1.00 79.81 96 LEU A C 1
ATOM 759 O O . LEU A 1 96 ? 28.899 2.462 -35.713 1.00 79.81 96 LEU A O 1
ATOM 763 N N . ASN A 1 97 ? 30.714 3.766 -35.919 1.00 78.19 97 ASN A N 1
ATOM 764 C CA . ASN A 1 97 ? 31.628 2.664 -36.203 1.00 78.19 97 ASN A CA 1
ATOM 765 C C . ASN A 1 97 ? 32.020 2.034 -34.855 1.00 78.19 97 ASN A C 1
ATOM 767 O O . ASN A 1 97 ? 32.533 2.751 -34.007 1.00 78.19 97 ASN A O 1
ATOM 771 N N . LEU A 1 98 ? 31.758 0.742 -34.644 1.00 77.06 98 LEU A N 1
ATOM 772 C CA . LEU A 1 98 ? 32.068 0.026 -33.396 1.00 77.06 98 LEU A CA 1
ATOM 773 C C . LEU A 1 98 ? 33.260 -0.933 -33.543 1.00 77.06 98 LEU A C 1
ATOM 775 O O . LEU A 1 98 ? 33.551 -1.692 -32.620 1.00 77.06 98 LEU A O 1
ATOM 779 N N . ASP A 1 99 ? 33.973 -0.886 -34.672 1.00 79.62 99 ASP A N 1
ATOM 780 C CA . ASP A 1 99 ? 35.069 -1.808 -34.996 1.00 79.62 99 ASP A CA 1
ATOM 781 C C . ASP A 1 99 ? 36.192 -1.740 -33.950 1.00 79.62 99 ASP A C 1
ATOM 783 O O . ASP A 1 99 ? 36.859 -2.731 -33.674 1.00 79.62 99 ASP A O 1
ATOM 787 N N . PHE A 1 100 ? 36.360 -0.586 -33.297 1.00 72.44 100 PHE A N 1
ATOM 788 C CA . PHE A 1 100 ? 37.354 -0.380 -32.242 1.00 72.44 100 PHE A CA 1
ATOM 789 C C . PHE A 1 100 ? 37.048 -1.106 -30.918 1.00 72.44 100 PHE A C 1
ATOM 791 O O . PHE A 1 100 ? 37.923 -1.165 -30.057 1.00 72.44 100 PHE A O 1
ATOM 798 N N . LEU A 1 101 ? 35.829 -1.624 -30.721 1.00 69.38 101 LEU A N 1
ATOM 799 C CA . LEU A 1 101 ? 35.440 -2.376 -29.517 1.00 69.38 101 LEU A CA 1
ATOM 800 C C . LEU A 1 101 ? 35.628 -3.894 -29.669 1.00 69.38 101 LEU A C 1
ATOM 802 O O . LEU A 1 101 ? 35.573 -4.614 -28.674 1.00 69.38 101 LEU A O 1
ATOM 806 N N . HIS A 1 102 ? 35.850 -4.382 -30.891 1.00 65.31 102 HIS A N 1
ATOM 807 C CA . HIS A 1 102 ? 36.117 -5.787 -31.192 1.00 65.31 102 HIS A CA 1
ATOM 808 C C . HIS A 1 102 ? 37.633 -6.012 -31.289 1.00 65.31 102 HIS A C 1
ATOM 810 O O . HIS A 1 102 ? 38.184 -6.051 -32.388 1.00 65.31 102 HIS A O 1
ATOM 816 N N . GLN A 1 103 ? 38.310 -6.105 -30.141 1.00 60.53 103 GLN A N 1
ATOM 817 C CA . GLN A 1 103 ? 39.741 -6.425 -30.064 1.00 60.53 103 GLN A CA 1
ATOM 818 C C . GLN A 1 103 ? 39.975 -7.896 -29.719 1.00 60.53 103 GLN A C 1
ATOM 820 O O . GLN A 1 103 ? 39.204 -8.435 -28.892 1.00 60.53 103 GLN A O 1
#

Organism: Galerina marginata (strain CBS 339.88) (NCBI:txid685588)

Radius of gyration: 33.51 Å; Cα contacts (8 Å, |Δi|>4): 35; chains: 1; bounding box: 60×37×83 Å

Sequence (103 aa):
MSNPEQYKSENLKAVKNYQTSNTEKYKSDHLTAVKKNQIKSATKFPPFSLSDKLQHLIISKFCNDTKPNKFEETGCSVCGKLTLLIDVLKLSDLNLNLDFLHQ

Mean predicted aligned error: 13.71 Å

pLDDT: mean 88.09, std 9.23, range [53.91, 97.81]

Secondary structure (DSSP, 8-state):
---HHHHHHHHHHHHHHHHHHTHHHHHHHHHHHHHHHHHHT--PSSPPPPPHHHHHHHHHHHHHHT-HHHH-EEE-TTT--EEEGGG---GGGS----GGG--

Solvent-accessible surface area (backbone atoms only — not comparable to full-atom values): 6388 Å² total; per-residue (Å²): 131,83,56,70,66,59,55,53,52,52,52,52,50,53,52,51,51,51,42,64,78,36,44,69,61,45,51,52,53,49,52,51,53,51,53,54,48,51,61,75,64,53,69,55,82,78,63,80,80,73,54,67,73,55,50,52,49,52,52,53,50,51,53,62,68,65,31,64,58,74,72,40,63,44,58,39,93,86,78,57,53,73,40,46,44,78,81,54,83,60,69,89,81,47,100,69,89,61,69,88,76,72,122

Nearest PDB structures (foldseek):
  5yug-assembly2_E  TM=4.331E-01  e=8.300E+00  Arabidopsis thaliana
  8p8v-assembly1_y  TM=4.190E-01  e=7.755E+00  Mycoplasmoides pneumoniae M129